Protein AF-A0A4Z0LDK4-F1 (afdb_monomer)

Foldseek 3Di:
DDDDDCDPVNVCVVVVVVVVVVVVVVVLVVVDDDPCCVPVVVVPDDPVNVVVVVVVVPDDPCNVPVQVVCCVVDNNPVD

Structure (mmCIF, N/CA/C/O backbone):
data_AF-A0A4Z0LDK4-F1
#
_entry.id   AF-A0A4Z0LDK4-F1
#
loop_
_atom_site.group_PDB
_atom_site.id
_atom_site.type_symbol
_atom_site.label_atom_id
_atom_site.label_alt_id
_atom_site.label_comp_id
_atom_site.label_asym_id
_atom_site.label_entity_id
_atom_site.label_seq_id
_atom_site.pdbx_PDB_ins_code
_atom_site.Cartn_x
_atom_site.Cartn_y
_atom_site.Cartn_z
_atom_site.occupancy
_atom_site.B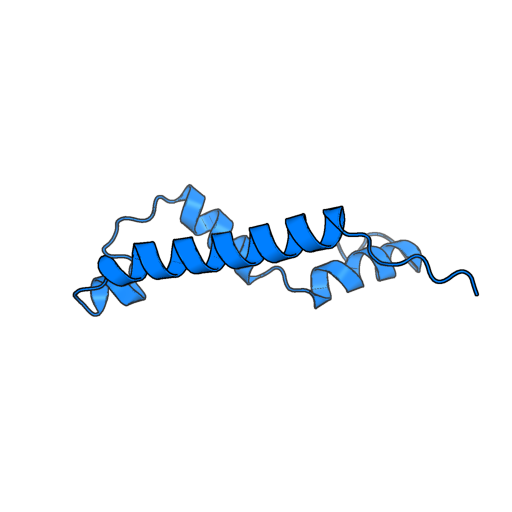_iso_or_equiv
_atom_site.auth_seq_id
_atom_site.auth_comp_id
_atom_site.auth_asym_id
_atom_site.auth_atom_id
_atom_site.pdbx_PDB_model_num
ATOM 1 N N . MET A 1 1 ? 4.921 6.042 -34.453 1.00 49.56 1 MET A N 1
ATOM 2 C CA . MET A 1 1 ? 4.902 5.804 -32.995 1.00 49.56 1 MET A CA 1
ATOM 3 C C . MET A 1 1 ? 4.039 4.571 -32.774 1.00 49.56 1 MET A C 1
ATOM 5 O O . MET A 1 1 ? 2.856 4.643 -33.073 1.00 49.56 1 MET A O 1
ATOM 9 N N . ILE A 1 2 ? 4.618 3.420 -32.415 1.00 59.00 2 ILE A N 1
ATOM 10 C CA . ILE A 1 2 ? 3.819 2.207 -32.171 1.00 59.00 2 ILE A CA 1
ATOM 11 C C . ILE A 1 2 ? 3.159 2.381 -30.803 1.00 59.00 2 ILE A C 1
ATOM 13 O O . ILE A 1 2 ? 3.821 2.291 -29.773 1.00 59.00 2 ILE A O 1
ATOM 17 N N . THR A 1 3 ? 1.870 2.700 -30.789 1.00 68.81 3 THR A N 1
ATOM 18 C CA . THR A 1 3 ? 1.072 2.736 -29.566 1.00 68.81 3 THR A CA 1
ATOM 19 C C . THR A 1 3 ? 0.651 1.312 -29.235 1.00 68.81 3 THR A C 1
ATOM 21 O O . THR A 1 3 ? -0.346 0.795 -29.735 1.00 68.81 3 THR A O 1
ATOM 24 N N . HIS A 1 4 ? 1.438 0.642 -28.397 1.00 79.31 4 HIS A N 1
ATOM 25 C CA . HIS A 1 4 ? 0.979 -0.592 -27.778 1.00 79.31 4 HIS A CA 1
ATOM 26 C C . HIS A 1 4 ? -0.187 -0.246 -26.849 1.00 79.31 4 HIS A C 1
ATOM 28 O O . HIS A 1 4 ? -0.027 0.505 -25.887 1.00 79.31 4 HIS A O 1
ATOM 34 N N . SER A 1 5 ? -1.377 -0.763 -27.165 1.00 87.50 5 SER A N 1
ATOM 35 C CA . SER A 1 5 ? -2.507 -0.708 -26.240 1.00 87.50 5 SER A CA 1
ATOM 36 C C . SER A 1 5 ? -2.105 -1.406 -24.944 1.00 87.50 5 SER A C 1
ATOM 38 O O . SER A 1 5 ? -1.449 -2.448 -24.988 1.00 87.50 5 SER A O 1
ATOM 40 N N . PHE A 1 6 ? -2.506 -0.847 -23.799 1.00 90.69 6 PHE A N 1
ATOM 41 C CA . PHE A 1 6 ? -2.161 -1.361 -22.470 1.00 90.69 6 PHE A CA 1
ATOM 42 C C . PHE A 1 6 ? -2.476 -2.855 -22.318 1.00 90.69 6 PHE A C 1
ATOM 44 O O . PHE A 1 6 ? -1.787 -3.554 -21.590 1.00 90.69 6 PHE A O 1
ATOM 51 N N . GLY A 1 7 ? -3.453 -3.370 -23.067 1.00 95.38 7 GLY A N 1
ATOM 52 C CA . GLY A 1 7 ? -3.760 -4.791 -23.133 1.00 95.38 7 GLY A CA 1
ATOM 53 C C . GLY A 1 7 ? -4.796 -5.193 -22.090 1.00 95.38 7 GLY A C 1
ATOM 54 O O . GLY A 1 7 ? -4.788 -4.740 -20.946 1.00 95.38 7 GLY A O 1
ATOM 55 N N . ILE A 1 8 ? -5.718 -6.061 -22.501 1.00 95.50 8 ILE A N 1
ATOM 56 C CA . ILE A 1 8 ? -6.868 -6.449 -21.678 1.00 95.50 8 ILE A CA 1
ATOM 57 C C . ILE A 1 8 ? -6.4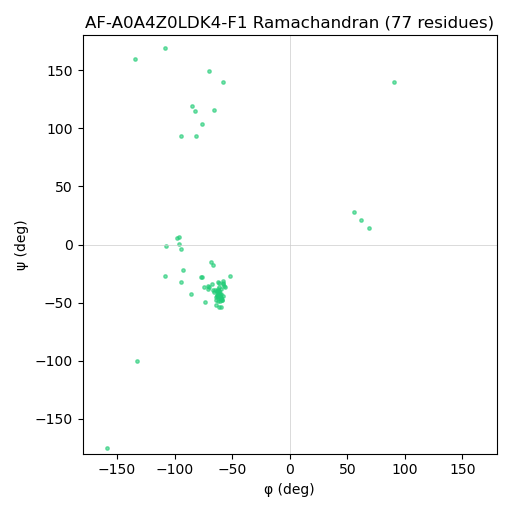53 -7.137 -20.371 1.00 95.50 8 ILE A C 1
ATOM 59 O O . ILE A 1 8 ? -7.043 -6.874 -19.329 1.00 95.50 8 ILE A O 1
ATOM 63 N N . VAL A 1 9 ? -5.390 -7.949 -20.400 1.00 96.44 9 VAL A N 1
ATOM 64 C CA . VAL A 1 9 ? -4.856 -8.630 -19.210 1.00 96.44 9 VAL A CA 1
ATOM 65 C C . VAL A 1 9 ? -4.359 -7.619 -18.175 1.00 96.44 9 VAL A C 1
ATOM 67 O O . VAL A 1 9 ? -4.685 -7.746 -16.999 1.00 96.44 9 VAL A O 1
ATOM 70 N N . ASN A 1 10 ? -3.642 -6.575 -18.601 1.00 96.81 10 ASN A N 1
ATOM 71 C CA . ASN A 1 10 ? -3.139 -5.550 -17.686 1.00 96.81 10 ASN A CA 1
ATOM 72 C C . ASN A 1 10 ? -4.282 -4.741 -17.060 1.00 96.81 10 ASN A C 1
ATOM 74 O O . ASN A 1 10 ? -4.254 -4.466 -15.860 1.00 96.81 10 ASN A O 1
ATOM 78 N N . TYR A 1 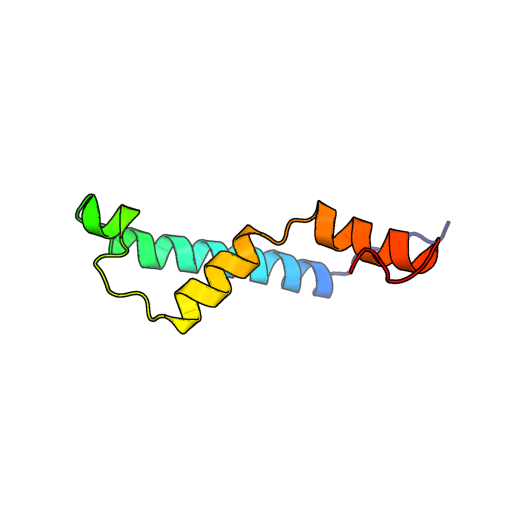11 ? -5.328 -4.422 -17.832 1.00 97.06 11 TYR A N 1
ATOM 79 C CA . TYR A 1 11 ? -6.535 -3.804 -17.278 1.00 97.06 11 TYR A CA 1
ATOM 80 C C . TYR A 1 11 ? -7.234 -4.705 -16.258 1.00 97.06 11 TYR A C 1
ATOM 82 O O . TYR A 1 11 ? -7.626 -4.218 -15.200 1.00 97.06 11 TYR A O 1
ATOM 90 N N . LEU A 1 12 ? -7.365 -6.006 -16.532 1.00 97.81 12 LEU A N 1
ATOM 91 C CA . LEU A 1 12 ? -7.971 -6.948 -15.587 1.00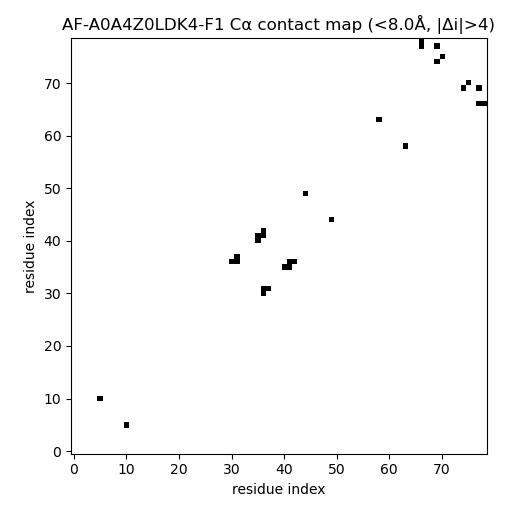 97.81 12 LEU A CA 1
ATOM 92 C C . LEU A 1 12 ? -7.193 -7.016 -14.270 1.00 97.81 12 LEU A C 1
ATOM 94 O O . LEU A 1 12 ? -7.806 -6.985 -13.206 1.00 97.81 12 LEU A O 1
ATOM 98 N N . VAL A 1 13 ? -5.860 -7.051 -14.326 1.00 97.81 13 VAL A N 1
ATOM 99 C CA . VAL A 1 13 ? -5.013 -7.035 -13.122 1.00 97.81 13 VAL A CA 1
ATOM 100 C C . VAL A 1 13 ? -5.185 -5.724 -12.350 1.00 97.81 13 VAL A C 1
ATOM 102 O O . VAL A 1 13 ? -5.383 -5.754 -11.136 1.00 97.81 13 VAL A O 1
ATOM 105 N N . LEU A 1 14 ? -5.178 -4.581 -13.044 1.00 97.50 14 LEU A N 1
ATOM 106 C CA . LEU A 1 14 ? -5.369 -3.264 -12.431 1.00 97.50 14 LEU A CA 1
ATOM 107 C C . LEU A 1 14 ? -6.723 -3.156 -11.718 1.00 97.50 14 LEU A C 1
ATOM 109 O O . LEU A 1 14 ? -6.780 -2.822 -10.535 1.00 97.50 14 LEU A O 1
ATOM 113 N N . PHE A 1 15 ? -7.818 -3.455 -12.418 1.00 98.00 15 PHE A N 1
ATOM 114 C CA . PHE A 1 15 ? -9.156 -3.382 -11.831 1.00 98.00 15 PHE A CA 1
ATOM 115 C C . PHE A 1 15 ? -9.370 -4.446 -10.752 1.00 98.00 15 PHE A C 1
ATOM 117 O O . PHE A 1 15 ? -10.025 -4.162 -9.751 1.00 98.00 15 PHE A O 1
ATOM 124 N N . GLY A 1 16 ? -8.771 -5.630 -10.898 1.00 98.31 16 GLY A N 1
ATOM 125 C CA . GLY A 1 16 ? -8.763 -6.662 -9.863 1.00 98.31 16 GLY A CA 1
ATOM 126 C C . GLY A 1 16 ? -8.098 -6.184 -8.571 1.00 98.31 16 GLY A C 1
ATOM 127 O O . GLY A 1 16 ? -8.666 -6.355 -7.493 1.00 98.31 16 GLY A O 1
ATOM 128 N N . TYR A 1 17 ? -6.944 -5.517 -8.669 1.00 97.94 17 TYR A N 1
ATOM 129 C CA . TYR A 1 17 ? -6.261 -4.912 -7.522 1.00 97.94 17 TYR A CA 1
ATOM 130 C C . TYR A 1 17 ? -7.121 -3.842 -6.834 1.00 97.94 17 TYR A C 1
ATOM 132 O O . TYR A 1 17 ? -7.300 -3.882 -5.614 1.00 97.94 17 TYR A O 1
ATOM 140 N N . LEU A 1 18 ? -7.702 -2.917 -7.605 1.00 97.88 18 LEU A N 1
ATOM 141 C CA . LEU A 1 18 ? -8.560 -1.856 -7.063 1.00 97.88 18 LEU A CA 1
ATOM 142 C C . LEU A 1 18 ? -9.795 -2.430 -6.358 1.00 97.88 18 LEU A C 1
ATOM 144 O O . LEU A 1 18 ? -10.156 -1.991 -5.263 1.00 97.88 18 LEU A O 1
ATOM 148 N N . LEU A 1 19 ? -10.420 -3.445 -6.956 1.00 98.12 19 LEU A N 1
ATOM 149 C CA . LEU A 1 19 ? -11.582 -4.112 -6.383 1.00 98.12 19 LEU A CA 1
ATOM 150 C C . LEU A 1 19 ? -11.215 -4.860 -5.096 1.00 98.12 19 LEU A C 1
ATOM 152 O O . LEU A 1 19 ? -11.942 -4.758 -4.110 1.00 98.12 19 LEU A O 1
ATOM 156 N N . ALA A 1 20 ? -10.066 -5.540 -5.057 1.00 97.81 20 ALA A N 1
ATOM 157 C CA . ALA A 1 20 ? -9.571 -6.185 -3.844 1.00 97.81 20 ALA A CA 1
ATOM 158 C C . ALA A 1 20 ? -9.352 -5.173 -2.704 1.00 97.81 20 ALA A C 1
ATOM 160 O O . ALA A 1 20 ? -9.811 -5.411 -1.586 1.00 97.81 20 ALA A O 1
ATOM 161 N N . MET A 1 21 ? -8.730 -4.021 -2.983 1.00 96.81 21 MET A N 1
ATOM 162 C CA . MET A 1 21 ? -8.551 -2.948 -1.992 1.00 96.81 21 MET A CA 1
ATOM 163 C C . MET A 1 21 ? -9.894 -2.430 -1.457 1.00 96.81 21 MET A C 1
ATOM 165 O O . MET A 1 21 ? -10.064 -2.268 -0.246 1.00 96.81 21 MET A O 1
ATOM 169 N N . MET A 1 22 ? -10.879 -2.236 -2.338 1.00 97.12 22 MET A N 1
ATOM 170 C CA . MET A 1 22 ? -12.225 -1.820 -1.939 1.00 97.12 22 MET A CA 1
ATOM 171 C C . MET A 1 22 ? -12.911 -2.865 -1.048 1.00 97.12 22 MET A C 1
ATOM 173 O O . MET A 1 22 ? -13.490 -2.514 -0.018 1.00 97.12 22 MET A O 1
ATOM 177 N N . LEU A 1 23 ? -12.825 -4.152 -1.403 1.00 97.06 23 LEU A N 1
ATOM 178 C CA . LEU A 1 23 ? -13.407 -5.243 -0.616 1.00 97.06 23 LEU A CA 1
ATOM 179 C C . LEU A 1 23 ? -12.796 -5.331 0.786 1.00 97.06 23 LEU A C 1
ATOM 181 O O . LEU A 1 23 ? -13.534 -5.527 1.754 1.00 97.06 23 LEU A O 1
ATOM 185 N N . VAL A 1 24 ? -11.479 -5.138 0.911 1.00 95.00 24 VAL A N 1
ATOM 186 C CA . VAL A 1 24 ? -10.800 -5.061 2.214 1.00 95.00 24 VAL A CA 1
ATOM 187 C C . VAL A 1 24 ? -11.388 -3.918 3.048 1.00 95.00 24 VAL A C 1
ATOM 189 O O . VAL A 1 24 ? -11.783 -4.141 4.193 1.00 95.00 24 VAL A O 1
ATOM 192 N N . GLY A 1 25 ? -11.539 -2.724 2.469 1.00 92.81 25 GLY A N 1
ATOM 193 C CA . GLY A 1 25 ? -12.148 -1.577 3.152 1.00 92.81 25 GLY A CA 1
ATOM 194 C C . GLY A 1 25 ? -13.579 -1.848 3.633 1.00 92.81 25 GLY A C 1
ATOM 195 O O . GLY A 1 25 ? -13.899 -1.623 4.801 1.00 92.81 25 GLY A O 1
ATOM 196 N N . VAL A 1 26 ? -14.434 -2.405 2.769 1.00 95.19 26 VAL A N 1
ATOM 197 C CA . VAL A 1 26 ? -15.826 -2.753 3.115 1.00 95.19 26 VAL A CA 1
ATOM 198 C C . VAL A 1 26 ? -15.886 -3.818 4.213 1.00 95.19 26 VAL A C 1
ATOM 200 O O . VAL A 1 26 ? -16.716 -3.732 5.121 1.00 95.19 26 VAL A O 1
ATOM 203 N N . TYR A 1 27 ? -15.003 -4.815 4.166 1.00 93.25 27 TYR A N 1
ATOM 204 C CA . TYR A 1 27 ? -14.939 -5.866 5.177 1.00 93.25 27 TYR A CA 1
ATOM 205 C C . TYR A 1 27 ? -14.603 -5.313 6.569 1.00 93.25 27 TYR A C 1
ATOM 207 O O . TYR A 1 27 ? -15.269 -5.662 7.549 1.00 93.25 27 TYR A O 1
ATOM 215 N N . PHE A 1 28 ? -13.610 -4.423 6.666 1.00 90.19 28 PHE A N 1
ATOM 216 C CA . PHE A 1 28 ? -13.218 -3.811 7.939 1.00 90.19 28 PHE A CA 1
ATOM 217 C C . PHE A 1 28 ? -14.178 -2.710 8.402 1.00 90.19 28 PHE A C 1
ATOM 219 O O . PHE A 1 28 ? -14.380 -2.566 9.606 1.00 90.19 28 PHE A O 1
ATOM 226 N N . SER A 1 29 ? -14.866 -2.022 7.485 1.00 88.69 29 SER A N 1
ATOM 227 C CA . SER A 1 29 ? -15.915 -1.046 7.818 1.00 88.69 29 SER A CA 1
ATOM 228 C C . SER A 1 29 ? -17.023 -1.653 8.690 1.00 88.69 29 SER A C 1
ATOM 230 O O . SER A 1 29 ? -17.488 -1.028 9.638 1.00 88.69 29 SER A O 1
ATOM 232 N N . ARG A 1 30 ? -17.384 -2.924 8.469 1.00 85.81 30 ARG A N 1
ATOM 233 C CA . ARG A 1 30 ? -18.393 -3.630 9.287 1.00 85.81 30 ARG A CA 1
ATOM 234 C C . ARG A 1 30 ? -17.948 -3.921 10.725 1.00 85.81 30 ARG A C 1
ATOM 236 O O . ARG A 1 30 ? -18.773 -4.293 11.558 1.00 85.81 30 ARG A O 1
ATOM 243 N N . ARG A 1 31 ? -16.652 -3.811 11.023 1.00 81.75 31 ARG A N 1
ATOM 244 C CA . ARG A 1 31 ? -16.064 -4.105 12.343 1.00 81.75 31 ARG A CA 1
ATOM 245 C C . ARG A 1 31 ? -15.883 -2.853 13.202 1.00 81.75 31 ARG A C 1
ATOM 247 O O . ARG A 1 31 ? -15.432 -2.963 14.338 1.00 81.75 31 ARG A O 1
ATOM 254 N N . GLN A 1 32 ? -16.269 -1.702 12.666 1.00 82.62 32 GLN A N 1
ATOM 255 C CA . GLN A 1 32 ? -16.008 -0.394 13.225 1.00 82.62 32 GLN A CA 1
ATOM 256 C C . GLN A 1 32 ? -17.179 0.084 14.095 1.00 82.62 32 GLN A C 1
ATOM 258 O O . GLN A 1 32 ? -18.145 0.639 13.577 1.00 82.62 32 GLN A O 1
ATOM 263 N N . LYS A 1 33 ? -17.129 -0.170 15.413 1.00 83.31 33 LYS A N 1
ATOM 264 C CA . LYS A 1 33 ? -18.238 0.149 16.341 1.00 83.31 33 LYS A CA 1
ATOM 265 C C . LYS A 1 33 ? -17.949 1.326 17.271 1.00 83.31 33 LYS A C 1
ATOM 267 O O . LYS A 1 33 ? -18.883 1.988 17.711 1.00 83.31 33 LYS A O 1
ATOM 272 N N . THR A 1 34 ? -16.680 1.586 17.574 1.00 88.94 34 THR A N 1
ATOM 273 C CA . THR A 1 34 ? -16.248 2.632 18.515 1.00 88.94 34 THR A CA 1
ATOM 274 C C . THR A 1 34 ? -15.088 3.448 17.949 1.00 88.94 34 THR A C 1
ATOM 276 O O . THR A 1 34 ? -14.376 2.983 17.065 1.00 88.94 34 THR A O 1
ATOM 279 N N . ALA A 1 35 ? -14.844 4.656 18.465 1.00 84.25 35 ALA A N 1
ATOM 280 C CA . ALA A 1 35 ? -13.681 5.451 18.052 1.00 84.25 35 ALA A CA 1
ATOM 281 C C . ALA A 1 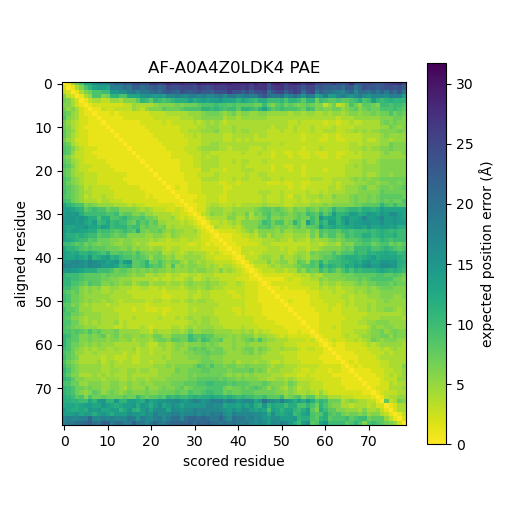35 ? -12.346 4.711 18.286 1.00 84.25 35 ALA A C 1
ATOM 283 O O . ALA A 1 35 ? -11.424 4.839 17.485 1.00 84.25 35 ALA A O 1
ATOM 284 N N . ASP A 1 36 ? -12.265 3.883 19.332 1.00 83.44 36 ASP A N 1
ATOM 285 C CA . ASP A 1 36 ? -11.089 3.056 19.618 1.00 83.44 36 ASP A CA 1
ATOM 286 C C . ASP A 1 36 ? -10.821 2.021 18.513 1.00 83.44 36 ASP A C 1
AT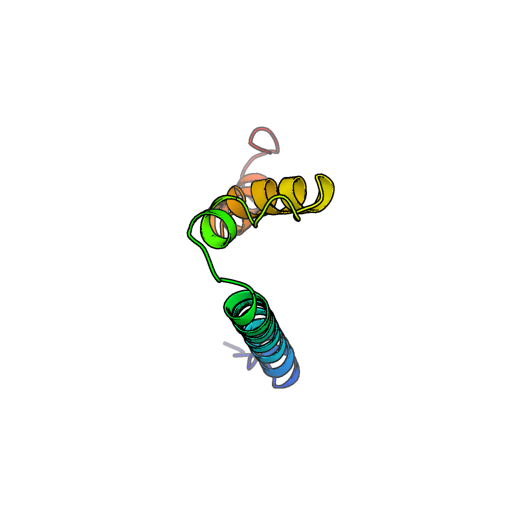OM 288 O O . ASP A 1 36 ? -9.684 1.856 18.064 1.00 83.44 36 ASP A O 1
ATOM 292 N N . ASP A 1 37 ? -11.880 1.408 17.976 1.00 84.06 37 ASP A N 1
ATOM 293 C CA . ASP A 1 37 ? -11.769 0.517 16.819 1.00 84.06 37 ASP A CA 1
ATOM 294 C C . ASP A 1 37 ? -11.233 1.256 15.582 1.00 84.06 37 ASP A C 1
ATOM 296 O O . ASP A 1 37 ? -10.473 0.667 14.814 1.00 84.06 37 ASP A O 1
ATOM 300 N N . TYR A 1 38 ? -11.566 2.548 15.428 1.00 84.88 38 TYR A N 1
ATOM 301 C CA . TYR A 1 38 ? -11.174 3.334 14.251 1.00 84.88 38 TYR A CA 1
ATOM 302 C C . TYR A 1 38 ? -9.693 3.679 14.292 1.00 84.88 38 TYR A C 1
ATOM 304 O O . TYR A 1 38 ? -8.973 3.510 13.313 1.00 84.88 38 TYR A O 1
ATOM 312 N N . PHE A 1 39 ? -9.251 4.201 15.437 1.00 86.06 39 PHE A N 1
ATOM 313 C CA . PHE A 1 39 ? -7.937 4.821 15.568 1.00 86.06 39 PHE A CA 1
ATOM 314 C C . PHE A 1 39 ? -6.874 3.853 16.082 1.00 86.06 39 PHE A C 1
ATOM 316 O O . PHE A 1 39 ? -5.711 3.975 15.710 1.00 86.06 39 PHE A O 1
ATOM 323 N N . ARG A 1 40 ? -7.248 2.887 16.930 1.00 83.69 40 ARG A N 1
ATOM 324 C CA . ARG A 1 40 ? -6.314 1.908 17.514 1.00 83.69 40 ARG A CA 1
ATOM 325 C C . ARG A 1 40 ? -6.476 0.508 16.928 1.00 83.69 40 ARG A C 1
ATOM 327 O O . ARG A 1 40 ? -5.774 -0.412 17.351 1.00 83.69 40 ARG A O 1
ATOM 334 N N . GLY A 1 41 ? -7.423 0.310 16.007 1.00 82.06 41 GLY A N 1
ATOM 335 C CA . GLY A 1 41 ? -7.760 -1.015 15.480 1.00 82.06 41 GLY A CA 1
ATOM 336 C C . GLY A 1 41 ? -8.284 -1.970 16.560 1.00 82.06 41 GLY A C 1
ATOM 337 O O . GLY A 1 41 ? -8.167 -3.190 16.415 1.00 82.06 41 GLY A O 1
ATOM 338 N N . GLY A 1 42 ? -8.773 -1.431 17.686 1.00 81.94 42 GLY A N 1
ATOM 339 C CA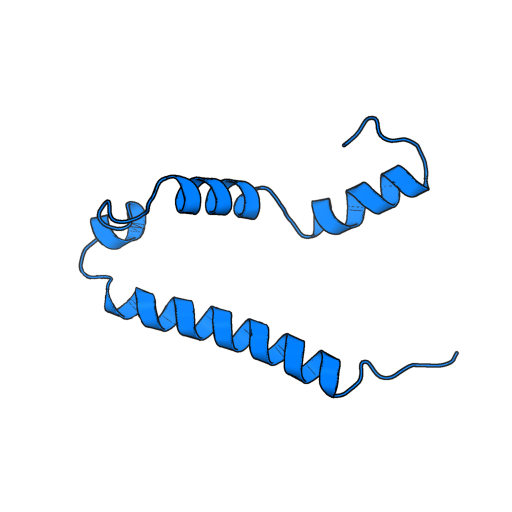 . GLY A 1 42 ? -9.189 -2.190 18.867 1.00 81.94 42 GLY A CA 1
ATOM 340 C C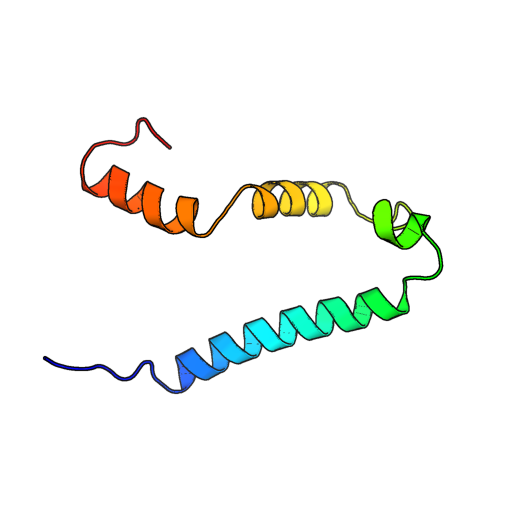 . GLY A 1 42 ? -8.100 -3.110 19.433 1.00 81.94 42 GLY A C 1
ATOM 341 O O . GLY A 1 42 ? -8.425 -4.181 19.938 1.00 81.94 42 GLY A O 1
ATOM 342 N N . GLY A 1 43 ? -6.814 -2.771 19.252 1.00 84.69 43 GLY A N 1
ATOM 343 C CA . GLY A 1 43 ? -5.676 -3.573 19.726 1.00 84.69 43 GLY A CA 1
ATOM 344 C C . GLY A 1 43 ? -5.471 -4.910 19.000 1.00 84.69 43 GLY A C 1
ATOM 345 O O . GLY A 1 43 ? -4.742 -5.768 19.487 1.00 84.69 43 GLY A O 1
ATOM 346 N N . ARG A 1 44 ? -6.116 -5.113 17.843 1.00 86.88 44 ARG A N 1
ATOM 347 C CA . ARG A 1 44 ? -6.142 -6.401 17.120 1.00 86.88 44 ARG A CA 1
ATOM 348 C C . ARG A 1 44 ? -5.068 -6.540 16.036 1.00 86.88 44 ARG A C 1
ATOM 350 O O . ARG A 1 44 ? -4.985 -7.590 15.401 1.00 86.88 44 ARG A O 1
ATOM 357 N N . VAL A 1 45 ? -4.280 -5.495 15.784 1.00 89.81 45 VAL A N 1
ATOM 358 C CA . VAL A 1 45 ? -3.283 -5.477 14.703 1.00 89.81 45 VAL A CA 1
ATOM 359 C C . VAL A 1 45 ? -1.979 -6.123 15.188 1.00 89.81 45 VAL A C 1
ATOM 361 O O . VAL A 1 45 ? -1.372 -5.613 16.130 1.00 89.81 45 VAL A O 1
ATOM 364 N N . PRO A 1 46 ? -1.509 -7.223 14.570 1.00 92.75 46 PRO A N 1
ATOM 365 C CA . PRO A 1 46 ? -0.237 -7.829 14.943 1.00 92.75 46 PRO A CA 1
ATOM 366 C C . PRO A 1 46 ? 0.942 -6.940 14.520 1.00 92.75 46 PRO A C 1
ATOM 368 O O . PRO A 1 46 ? 0.888 -6.260 13.494 1.00 92.75 46 PRO A O 1
ATOM 371 N N . GLY A 1 47 ? 2.040 -6.982 15.283 1.00 92.94 47 GLY A N 1
ATOM 372 C CA . GLY A 1 47 ? 3.181 -6.073 15.101 1.00 92.94 47 GLY A CA 1
ATOM 373 C C . GLY A 1 47 ? 3.809 -6.095 13.701 1.00 92.94 47 GLY A C 1
ATOM 374 O O . GLY A 1 47 ? 4.179 -5.046 13.182 1.00 92.94 47 GLY A O 1
ATOM 375 N N . TRP A 1 48 ? 3.859 -7.256 13.041 1.00 94.56 48 TRP A N 1
ATOM 376 C CA . TRP A 1 48 ? 4.370 -7.360 11.668 1.00 94.56 48 TRP A CA 1
ATOM 377 C C . TRP A 1 48 ? 3.488 -6.604 10.661 1.00 94.56 48 TRP A C 1
ATOM 379 O O . TRP A 1 48 ? 4.009 -5.940 9.768 1.00 94.56 48 TRP A O 1
ATOM 389 N N . ALA A 1 49 ? 2.161 -6.649 10.825 1.00 93.00 49 ALA A N 1
ATOM 390 C CA . ALA A 1 49 ? 1.226 -5.958 9.940 1.00 93.00 49 ALA A CA 1
ATOM 391 C C . ALA A 1 49 ? 1.301 -4.441 10.150 1.00 93.00 49 ALA A C 1
ATOM 393 O O . ALA A 1 49 ? 1.278 -3.681 9.183 1.00 93.00 49 ALA A O 1
ATOM 394 N N . ALA A 1 50 ? 1.472 -4.003 11.401 1.00 93.50 50 ALA A N 1
ATOM 395 C CA . ALA A 1 50 ? 1.739 -2.604 11.714 1.00 93.50 50 ALA A CA 1
ATOM 396 C C . ALA A 1 50 ? 3.060 -2.124 11.081 1.00 93.50 50 ALA A C 1
ATOM 398 O O . ALA A 1 50 ? 3.086 -1.063 10.464 1.00 93.50 50 ALA A O 1
ATOM 399 N N . GLY A 1 51 ? 4.131 -2.923 11.154 1.00 94.31 51 GLY A N 1
ATOM 400 C CA . GLY A 1 51 ? 5.417 -2.602 10.525 1.00 94.31 51 GLY A CA 1
ATOM 401 C C . GLY A 1 51 ? 5.318 -2.433 9.005 1.00 94.31 51 GLY A C 1
ATOM 402 O O . GLY A 1 51 ? 5.783 -1.430 8.463 1.00 94.31 51 GLY A O 1
ATOM 403 N N . VAL A 1 52 ? 4.637 -3.359 8.321 1.00 94.44 52 VAL A N 1
ATOM 404 C CA . VAL A 1 52 ? 4.369 -3.251 6.874 1.00 94.44 52 VAL A CA 1
ATOM 405 C C . VAL A 1 52 ? 3.540 -2.004 6.556 1.00 94.44 52 VAL A C 1
ATOM 407 O O . VAL A 1 52 ? 3.832 -1.311 5.586 1.00 94.44 52 VAL A O 1
ATOM 410 N N . SER A 1 53 ? 2.547 -1.674 7.387 1.00 93.62 53 SER A N 1
ATOM 411 C CA . SER A 1 53 ? 1.729 -0.469 7.214 1.00 93.62 53 SER A CA 1
ATOM 412 C C . SER A 1 53 ? 2.551 0.816 7.314 1.00 93.62 53 SER A C 1
ATOM 414 O O . SER A 1 53 ? 2.350 1.731 6.515 1.00 93.62 53 SER A O 1
ATOM 416 N N . VAL A 1 54 ? 3.474 0.902 8.276 1.00 94.12 54 VAL A N 1
ATOM 417 C CA . VAL A 1 54 ? 4.356 2.070 8.431 1.00 94.12 54 VAL A CA 1
ATOM 418 C C . VAL A 1 54 ? 5.228 2.231 7.192 1.00 94.12 54 VAL A C 1
ATOM 420 O O . VAL A 1 54 ? 5.251 3.305 6.594 1.00 94.12 54 VAL A O 1
ATOM 423 N N . PHE A 1 55 ? 5.868 1.149 6.749 1.00 92.94 55 PHE A N 1
ATOM 424 C CA . PHE A 1 55 ? 6.704 1.168 5.552 1.00 92.94 55 PHE A CA 1
ATOM 425 C C . PHE A 1 55 ? 5.916 1.574 4.296 1.00 92.94 55 PHE A C 1
ATOM 427 O O . PHE A 1 55 ? 6.338 2.461 3.551 1.00 92.94 55 PHE A O 1
ATOM 434 N N . ALA A 1 56 ? 4.726 1.000 4.098 1.00 91.50 56 ALA A N 1
ATOM 435 C CA . ALA A 1 56 ? 3.847 1.349 2.986 1.00 91.50 56 ALA A CA 1
ATOM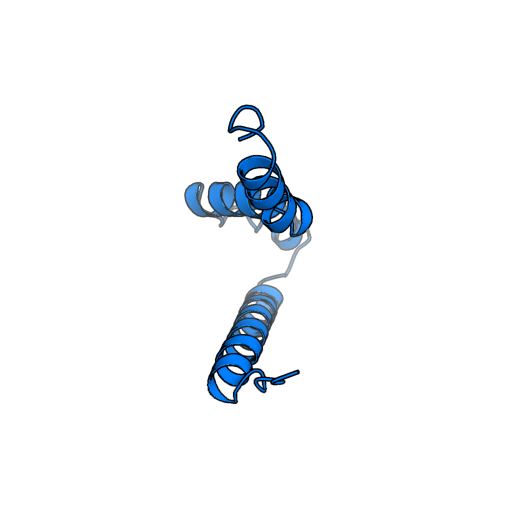 436 C C . ALA A 1 56 ? 3.385 2.817 3.030 1.00 91.50 56 ALA A C 1
ATOM 438 O O . ALA A 1 56 ? 3.214 3.426 1.983 1.00 91.50 56 ALA A O 1
ATOM 439 N N . THR A 1 57 ? 3.224 3.403 4.221 1.00 92.94 57 THR A N 1
ATOM 440 C CA . THR A 1 57 ? 2.858 4.822 4.379 1.00 92.94 57 THR A CA 1
ATOM 441 C C . THR A 1 57 ? 4.010 5.751 3.994 1.00 92.94 57 THR A C 1
ATOM 443 O O . THR A 1 57 ? 3.785 6.825 3.442 1.00 92.94 57 THR A O 1
ATOM 446 N N . THR A 1 58 ? 5.252 5.348 4.274 1.00 90.25 58 THR A N 1
ATOM 447 C CA . THR A 1 58 ? 6.442 6.134 3.913 1.00 90.25 58 THR A CA 1
ATOM 448 C C . THR A 1 58 ? 6.799 6.051 2.430 1.00 90.25 58 THR A C 1
ATOM 450 O O . THR A 1 58 ? 7.383 6.986 1.880 1.00 90.25 58 THR A O 1
ATOM 453 N N . LEU A 1 59 ? 6.448 4.948 1.765 1.00 91.06 59 LEU A N 1
ATOM 454 C CA . LEU A 1 59 ? 6.675 4.771 0.337 1.00 91.06 59 LEU A CA 1
ATOM 455 C C . LEU A 1 59 ? 5.563 5.441 -0.471 1.00 91.06 59 LEU A C 1
ATOM 457 O O . LEU A 1 59 ? 4.414 5.012 -0.464 1.00 91.06 59 LEU A O 1
ATOM 461 N N . SER A 1 60 ? 5.928 6.472 -1.227 1.00 91.56 60 SER A N 1
ATOM 462 C CA . SER A 1 60 ? 5.014 7.169 -2.133 1.00 91.56 60 SER A CA 1
ATOM 463 C C . SER A 1 60 ? 5.331 6.870 -3.599 1.00 91.56 60 SER A C 1
ATOM 465 O O . SER A 1 60 ? 6.399 6.347 -3.935 1.00 91.56 60 SER A O 1
ATOM 467 N N . SER A 1 61 ? 4.428 7.270 -4.498 1.00 91.69 61 SER A N 1
ATOM 468 C CA . SER A 1 61 ? 4.677 7.239 -5.945 1.00 91.69 61 SER A CA 1
ATOM 469 C C . SER A 1 61 ? 5.906 8.063 -6.347 1.00 91.69 61 SER A C 1
ATOM 471 O O . SER A 1 61 ? 6.617 7.681 -7.274 1.00 91.69 61 SER A O 1
ATOM 473 N N . ILE A 1 62 ? 6.197 9.147 -5.617 1.00 90.44 62 ILE A N 1
ATOM 474 C CA . ILE A 1 62 ? 7.394 9.971 -5.821 1.00 90.44 62 ILE A CA 1
ATOM 475 C C . ILE A 1 62 ? 8.633 9.120 -5.577 1.00 90.44 62 ILE A C 1
ATOM 477 O O . ILE A 1 62 ? 9.475 9.006 -6.458 1.00 90.44 62 ILE A O 1
ATOM 481 N N . THR A 1 63 ? 8.722 8.467 -4.420 1.00 89.19 63 THR A N 1
ATOM 482 C CA . THR A 1 63 ? 9.861 7.609 -4.074 1.00 89.19 63 THR A CA 1
ATOM 483 C C . THR A 1 63 ? 10.047 6.494 -5.105 1.00 89.19 63 THR A C 1
ATOM 485 O O . THR A 1 63 ? 11.162 6.272 -5.576 1.00 89.19 63 THR A O 1
ATOM 488 N N . PHE A 1 64 ? 8.946 5.853 -5.512 1.00 89.56 64 PHE A N 1
ATOM 489 C CA . PHE A 1 64 ? 8.951 4.767 -6.492 1.00 89.56 64 PHE A CA 1
ATOM 490 C C . PHE A 1 64 ? 9.512 5.191 -7.858 1.00 89.56 64 PHE A C 1
ATOM 492 O O . PHE A 1 64 ? 10.238 4.428 -8.489 1.00 89.56 64 PHE A O 1
ATOM 499 N N . MET A 1 65 ? 9.207 6.409 -8.313 1.00 92.38 65 MET A N 1
ATOM 500 C CA . MET A 1 65 ? 9.705 6.926 -9.592 1.00 92.38 65 MET A CA 1
ATOM 501 C C . MET A 1 65 ? 11.089 7.580 -9.475 1.00 92.38 65 MET A C 1
ATOM 503 O O . MET A 1 65 ? 11.939 7.396 -10.344 1.00 92.38 65 MET A O 1
ATOM 507 N N . SER A 1 66 ? 11.321 8.372 -8.426 1.00 88.38 66 SER A N 1
ATOM 508 C CA . SER A 1 66 ? 12.501 9.230 -8.294 1.00 88.38 66 SER A CA 1
ATOM 509 C C . SER A 1 66 ? 13.774 8.465 -7.955 1.00 88.38 66 SER A C 1
ATOM 511 O O . SER A 1 66 ? 14.828 8.832 -8.466 1.00 88.38 66 SER A O 1
ATOM 513 N N . ILE A 1 67 ? 13.709 7.415 -7.129 1.00 89.62 67 ILE A N 1
ATOM 514 C CA . ILE A 1 67 ? 14.912 6.663 -6.743 1.00 89.62 67 ILE A CA 1
ATOM 515 C C . ILE A 1 67 ? 15.555 5.961 -7.954 1.00 89.62 67 ILE A C 1
ATOM 517 O O . ILE A 1 67 ? 16.736 6.209 -8.204 1.00 89.62 67 ILE A O 1
ATOM 521 N N . PRO A 1 68 ? 14.825 5.164 -8.764 1.00 88.44 68 PRO A N 1
ATOM 522 C CA . PRO A 1 68 ? 15.409 4.538 -9.949 1.00 88.44 68 PRO A CA 1
ATOM 523 C C . PRO A 1 68 ? 15.891 5.565 -10.974 1.00 88.44 68 PRO A C 1
ATOM 525 O O . PRO A 1 68 ? 16.946 5.383 -11.575 1.00 88.44 68 PRO A O 1
ATOM 528 N N . ALA A 1 69 ? 15.150 6.666 -11.148 1.00 89.25 69 ALA A N 1
ATOM 529 C CA . ALA A 1 69 ? 15.555 7.744 -12.043 1.00 89.25 69 ALA A CA 1
ATOM 530 C C . ALA A 1 69 ? 16.894 8.360 -11.612 1.00 89.25 69 ALA A C 1
ATOM 532 O O . ALA A 1 69 ? 17.785 8.520 -12.442 1.00 89.25 69 ALA A O 1
ATOM 533 N N . LYS A 1 70 ? 17.069 8.648 -10.314 1.00 86.25 70 LYS A N 1
ATOM 534 C CA . LYS A 1 70 ? 18.339 9.157 -9.785 1.00 86.25 70 LYS A CA 1
ATOM 535 C C . LYS A 1 70 ? 19.464 8.142 -9.930 1.00 86.25 70 LYS A C 1
ATOM 537 O O . LYS A 1 70 ? 20.500 8.506 -10.469 1.00 86.25 70 LYS A O 1
ATOM 542 N N . ALA A 1 71 ? 19.240 6.886 -9.551 1.00 89.25 71 ALA A N 1
ATOM 543 C CA . ALA A 1 71 ? 20.231 5.821 -9.702 1.00 89.25 71 ALA A CA 1
ATOM 544 C C . ALA A 1 71 ? 20.675 5.626 -11.163 1.00 89.25 71 ALA A C 1
ATOM 546 O O . ALA A 1 71 ? 21.836 5.323 -11.416 1.00 89.25 71 ALA A O 1
ATOM 547 N N . PHE A 1 72 ? 19.774 5.835 -12.128 1.00 88.44 72 PHE A N 1
ATOM 548 C CA . PHE A 1 72 ? 20.103 5.795 -13.552 1.00 88.44 72 PHE A CA 1
ATOM 549 C C . PHE A 1 72 ? 20.974 6.982 -13.996 1.00 88.44 72 PHE A C 1
ATOM 551 O O . PHE A 1 72 ? 21.839 6.823 -14.852 1.00 88.44 72 PHE A O 1
ATOM 558 N N . THR A 1 73 ? 20.745 8.174 -13.436 1.00 91.12 73 THR A N 1
ATOM 559 C CA . THR A 1 73 ? 21.453 9.404 -13.836 1.00 91.12 73 THR A CA 1
ATOM 560 C C . THR A 1 73 ? 22.711 9.722 -13.027 1.00 91.12 73 THR A C 1
ATOM 562 O O . THR A 1 73 ? 23.537 10.496 -13.503 1.00 91.12 73 THR A O 1
ATOM 565 N N . SER A 1 74 ? 22.846 9.192 -11.808 1.00 85.25 74 SER A N 1
ATOM 566 C CA . SER A 1 74 ? 23.953 9.496 -10.897 1.00 85.25 74 SER A CA 1
ATOM 567 C C . SER A 1 74 ? 24.572 8.235 -10.283 1.00 85.25 74 SER A C 1
ATOM 569 O O . SER A 1 74 ? 25.398 7.583 -10.913 1.00 85.25 74 SER A O 1
ATOM 571 N N . ASP A 1 75 ? 24.201 7.915 -9.045 1.00 82.38 75 ASP A N 1
ATOM 572 C CA . ASP A 1 75 ? 24.796 6.900 -8.182 1.00 82.38 75 ASP A CA 1
ATOM 573 C C . ASP A 1 75 ? 23.791 6.477 -7.092 1.00 82.38 75 ASP A C 1
ATOM 575 O O . ASP A 1 75 ? 22.629 6.894 -7.091 1.00 82.38 75 ASP A O 1
ATOM 579 N N . TRP A 1 76 ? 24.232 5.620 -6.172 1.00 81.88 76 TRP A N 1
ATOM 580 C CA . TRP A 1 76 ? 23.380 4.949 -5.189 1.00 81.88 76 TRP A CA 1
ATOM 581 C C . TRP A 1 76 ? 23.328 5.651 -3.824 1.00 81.88 76 TRP A C 1
ATOM 583 O O . TRP A 1 76 ? 22.720 5.127 -2.902 1.00 81.88 76 TRP A O 1
ATOM 593 N N . THR A 1 77 ? 23.920 6.837 -3.671 1.00 84.44 77 THR A N 1
ATOM 594 C CA . THR A 1 77 ? 24.063 7.512 -2.362 1.00 84.44 77 THR A CA 1
ATOM 595 C C . THR A 1 77 ? 22.725 7.955 -1.748 1.00 84.44 77 THR A C 1
ATOM 597 O O . THR A 1 77 ? 22.649 8.239 -0.557 1.00 84.44 77 THR A O 1
ATOM 600 N N . PHE A 1 78 ? 21.662 8.039 -2.555 1.00 65.06 78 PHE A N 1
ATOM 601 C CA . PHE A 1 78 ? 20.314 8.457 -2.139 1.00 65.06 78 PHE A CA 1
ATOM 602 C C . PHE A 1 78 ? 19.347 7.291 -1.861 1.00 65.06 78 PHE A C 1
ATOM 604 O O . PHE A 1 78 ? 18.155 7.536 -1.658 1.00 65.06 78 PHE A O 1
ATOM 611 N N . ILE A 1 79 ? 19.842 6.051 -1.905 1.00 63.25 79 ILE A N 1
ATOM 612 C CA . ILE A 1 79 ? 19.130 4.825 -1.511 1.00 63.25 79 ILE A CA 1
ATOM 613 C C . ILE A 1 79 ? 19.520 4.492 -0.073 1.00 63.25 79 ILE A C 1
ATOM 615 O O . ILE A 1 79 ? 18.598 4.179 0.711 1.00 63.25 79 ILE A O 1
#

Organism: NCBI:txid436295

Solvent-accessible surface area (backbone atoms only — not comparable to full-atom values): 4912 Å² total; per-residue (Å²): 132,90,80,76,70,83,46,71,68,54,51,50,52,54,52,50,51,54,49,51,55,50,52,54,52,57,60,53,56,77,69,57,81,48,71,56,35,68,77,55,51,63,76,68,72,53,69,69,61,53,53,53,50,54,53,57,69,71,56,45,74,61,57,69,54,47,51,60,52,43,44,74,76,70,54,70,89,88,115

Mean predicted aligned error: 6.27 Å

InterPro domains:
  IPR001734 Sodium/solute symporter [PS50283] (7-79)
  IPR038377 Sodium/glucose symporter superfamily [G3DSA:1.20.1730.10] (27-79)
  IPR051163 Sodium:Solute Symporter (SSF) [PTHR42985] (3-74)

Secondary structure (DSSP, 8-state):
-------HHHHHHHHHHHHHHHHHHHHHHTT--SHHHHHHGGG---HHHHHHHHHHHH--HHHHHHHHHHHHHS-STT-

Sequence (79 aa):
MITHSFGIVNYLVLFGYLLAMMLVGVYFSRRQKTADDYFRGGGRVPGWAAGVSVFATTLSSITFMSIPAKAFTSDWTFI

pLDDT: mean 88.83, std 8.92, range [49.56, 98.31]

Radius of gyration: 18.78 Å; Cα contacts (8 Å, |Δi|>4): 15; chains: 1; bounding box: 43×19×53 Å